Protein AF-A0A1E4ZZE2-F1 (afdb_monomer)

Radius of gyration: 14.68 Å; Cα contacts (8 Å, |Δi|>4): 28; chains: 1; bounding box: 37×28×28 Å

Foldseek 3Di:
DPQVLLQVVCVVVVHPDSVRVVVVVVVVCVCLVCVVVVCVVVVNPPVVNVVVVVVVVVVCVVCVVSVD

pLDDT: mean 72.13, std 8.51, range [44.41, 85.31]

Solvent-accessible surface area (backbone atoms only — not comparable to full-atom values): 3892 Å² total; per-residue (Å²): 138,73,69,71,34,49,47,50,46,12,53,76,70,73,30,97,36,48,68,59,37,51,52,51,49,50,55,50,47,54,51,58,69,49,39,62,60,52,35,53,76,70,65,50,58,78,64,54,63,53,52,52,51,51,52,54,52,51,55,50,59,70,46,46,78,53,75,93

Sequence (68 aa):
MRVKNYAKLAVAAVYASWQKAQQAIQEIIEVITGFAELAKEAGVSKNTPAIIKKALEERRHENRGLLR

Structure (mmCIF, N/CA/C/O backbone):
data_AF-A0A1E4ZZE2-F1
#
_entry.id   AF-A0A1E4ZZE2-F1
#
loop_
_atom_site.group_PDB
_atom_site.id
_atom_site.type_symbol
_atom_site.label_atom_id
_atom_site.label_alt_id
_atom_site.label_comp_id
_atom_site.label_asym_id
_atom_site.label_entity_id
_atom_site.label_seq_id
_atom_site.pdbx_PDB_ins_code
_atom_site.Cartn_x
_atom_site.Cartn_y
_atom_site.Cartn_z
_atom_site.occupancy
_atom_site.B_iso_or_equiv
_atom_site.auth_seq_id
_atom_site.auth_comp_id
_atom_site.auth_asym_id
_atom_site.auth_atom_id
_atom_site.pdbx_PDB_model_num
ATOM 1 N N . MET A 1 1 ? 20.434 -15.884 -6.051 1.00 44.41 1 MET A N 1
ATOM 2 C CA . MET A 1 1 ? 19.824 -15.008 -7.082 1.00 44.41 1 MET A CA 1
ATOM 3 C C . MET A 1 1 ? 18.644 -14.259 -6.463 1.00 44.41 1 MET A C 1
ATOM 5 O O . MET A 1 1 ? 17.630 -14.891 -6.244 1.00 44.41 1 MET A O 1
ATOM 9 N N . ARG A 1 2 ? 18.767 -12.966 -6.121 1.00 51.59 2 ARG A N 1
ATOM 10 C CA . ARG A 1 2 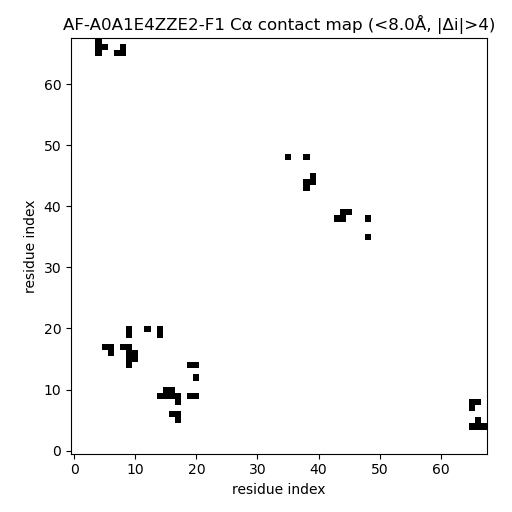? 17.665 -12.155 -5.533 1.00 51.59 2 ARG A CA 1
ATOM 11 C C . ARG A 1 2 ? 17.169 -11.016 -6.443 1.00 51.59 2 ARG A C 1
ATOM 13 O O . ARG A 1 2 ? 16.060 -10.538 -6.284 1.00 51.59 2 ARG A O 1
ATOM 20 N N . VAL A 1 3 ? 17.956 -10.625 -7.448 1.00 51.28 3 VAL A N 1
ATOM 21 C CA . VAL A 1 3 ? 17.684 -9.447 -8.301 1.00 51.28 3 VAL A CA 1
ATOM 22 C C . VAL A 1 3 ? 16.577 -9.692 -9.343 1.00 51.28 3 VAL A C 1
ATOM 24 O O . VAL A 1 3 ? 15.856 -8.773 -9.718 1.00 51.28 3 VAL A O 1
ATOM 27 N N . LYS A 1 4 ? 16.392 -10.943 -9.791 1.00 53.44 4 LYS A N 1
ATOM 28 C CA . LYS A 1 4 ? 15.447 -11.286 -10.872 1.00 53.44 4 LYS A CA 1
ATOM 29 C C . LYS A 1 4 ? 13.971 -11.184 -10.468 1.00 53.44 4 LYS A C 1
ATOM 31 O O . LYS A 1 4 ? 13.135 -10.968 -11.340 1.00 53.44 4 LYS A O 1
ATOM 36 N N . ASN A 1 5 ? 13.652 -11.327 -9.184 1.00 62.00 5 ASN A N 1
ATOM 37 C CA . ASN A 1 5 ? 12.261 -11.419 -8.725 1.00 62.00 5 ASN A CA 1
ATOM 38 C C . ASN A 1 5 ? 11.659 -10.024 -8.506 1.00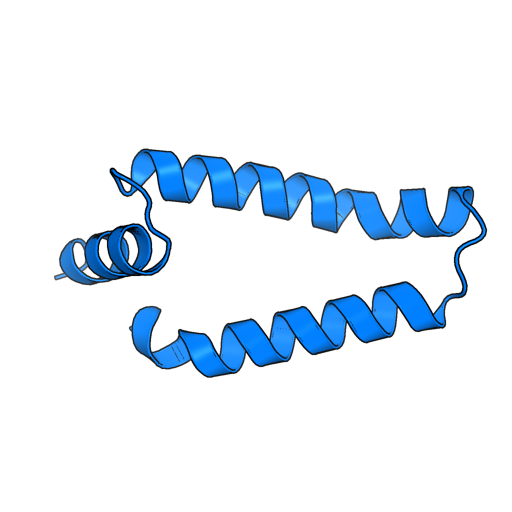 62.00 5 ASN A C 1
ATOM 40 O O . ASN A 1 5 ? 10.552 -9.747 -8.955 1.00 62.00 5 ASN A O 1
ATOM 44 N N . TYR A 1 6 ? 12.456 -9.091 -7.985 1.00 62.47 6 TYR A N 1
ATOM 45 C CA . TYR A 1 6 ? 12.090 -7.679 -7.863 1.00 62.47 6 TYR A CA 1
ATOM 46 C C . TYR A 1 6 ? 11.878 -6.974 -9.209 1.00 62.47 6 TYR A C 1
ATOM 48 O O . TYR A 1 6 ? 10.948 -6.185 -9.357 1.00 62.47 6 TYR A O 1
ATOM 56 N N . ALA A 1 7 ? 12.691 -7.292 -10.222 1.00 60.84 7 ALA A N 1
ATOM 57 C CA . ALA A 1 7 ? 12.508 -6.749 -11.568 1.00 60.84 7 ALA A CA 1
ATOM 58 C C . ALA A 1 7 ? 11.200 -7.241 -12.215 1.00 60.84 7 ALA A C 1
ATOM 60 O O . ALA A 1 7 ? 10.487 -6.455 -12.830 1.00 60.84 7 ALA A O 1
ATOM 61 N N . LYS A 1 8 ? 10.846 -8.521 -12.026 1.00 64.50 8 LYS A N 1
ATOM 62 C CA . LYS A 1 8 ? 9.560 -9.070 -12.485 1.00 64.50 8 LYS A CA 1
ATOM 63 C C . LYS A 1 8 ? 8.373 -8.410 -11.789 1.00 64.50 8 LYS A C 1
ATOM 65 O O . LYS A 1 8 ? 7.378 -8.136 -12.445 1.00 64.50 8 LYS A O 1
ATOM 70 N N . LEU A 1 9 ? 8.499 -8.125 -10.494 1.00 62.56 9 LEU A N 1
ATOM 71 C CA . LEU A 1 9 ? 7.509 -7.377 -9.716 1.00 62.56 9 LEU A CA 1
ATOM 72 C C . LEU A 1 9 ? 7.326 -5.952 -10.238 1.00 62.56 9 LEU A C 1
ATOM 74 O O . LEU A 1 9 ? 6.195 -5.529 -10.452 1.00 62.56 9 LEU A O 1
ATOM 78 N N . ALA A 1 10 ? 8.426 -5.239 -10.496 1.00 62.41 10 ALA A N 1
ATOM 79 C CA . ALA A 1 10 ? 8.378 -3.900 -11.073 1.00 62.41 10 ALA A CA 1
ATOM 80 C C . ALA A 1 10 ? 7.689 -3.915 -12.445 1.00 62.41 10 ALA A C 1
ATOM 82 O O . ALA A 1 10 ? 6.767 -3.142 -12.660 1.00 62.41 10 ALA A O 1
ATOM 83 N N . VAL A 1 11 ? 8.055 -4.848 -13.330 1.00 63.69 11 VAL A N 1
ATOM 84 C CA . VAL A 1 11 ? 7.436 -4.984 -14.660 1.00 63.69 11 VAL A CA 1
ATOM 85 C C . VAL A 1 11 ? 5.952 -5.355 -14.568 1.00 63.69 11 VAL A C 1
ATOM 87 O O . VAL A 1 11 ? 5.140 -4.755 -15.266 1.00 63.69 11 VAL A O 1
ATOM 90 N N . ALA A 1 12 ? 5.575 -6.294 -13.693 1.00 63.97 12 ALA A N 1
ATOM 91 C CA . ALA A 1 12 ? 4.178 -6.687 -13.484 1.00 63.97 12 ALA A CA 1
ATOM 92 C C . ALA A 1 12 ? 3.317 -5.536 -12.936 1.00 63.97 12 ALA A C 1
ATOM 94 O O . ALA A 1 12 ? 2.139 -5.440 -13.260 1.00 63.97 12 ALA A O 1
ATOM 95 N N . ALA A 1 13 ? 3.917 -4.646 -12.145 1.00 65.56 13 ALA A N 1
ATOM 96 C CA . ALA A 1 13 ? 3.2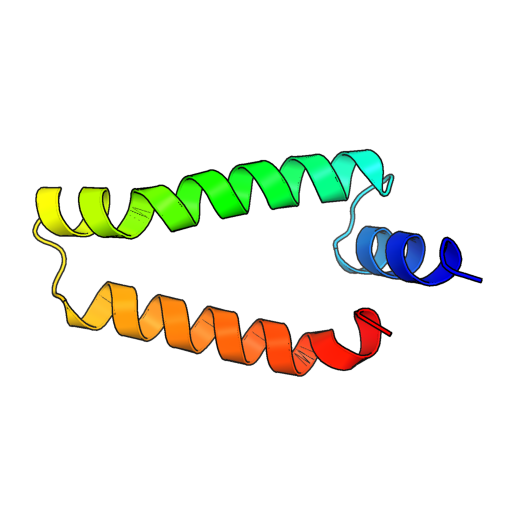86 -3.436 -11.632 1.00 65.56 13 ALA A CA 1
ATOM 97 C C . ALA A 1 13 ? 3.530 -2.196 -12.524 1.00 65.56 13 ALA A C 1
ATOM 99 O O . ALA A 1 13 ? 3.254 -1.077 -12.107 1.00 65.56 13 ALA A O 1
ATOM 100 N N . VAL A 1 14 ? 4.027 -2.388 -13.757 1.00 74.19 14 VAL A N 1
ATOM 101 C CA . VAL A 1 14 ? 4.256 -1.342 -14.778 1.00 74.19 14 VAL A CA 1
ATOM 102 C C . VAL A 1 14 ? 5.249 -0.248 -14.336 1.00 74.19 14 VAL A C 1
ATOM 104 O O . VAL A 1 14 ? 5.274 0.867 -14.853 1.00 74.19 14 VAL A O 1
ATOM 107 N N . TYR A 1 15 ? 6.140 -0.559 -13.399 1.00 72.38 15 TYR A N 1
ATOM 108 C CA . TYR A 1 15 ? 7.232 0.321 -12.997 1.00 72.38 15 TYR A CA 1
ATOM 109 C C . TYR A 1 15 ? 8.474 0.102 -13.863 1.00 72.38 15 TYR A C 1
ATOM 111 O O . TYR A 1 15 ? 8.954 -1.015 -14.048 1.00 72.38 15 TYR A O 1
ATOM 119 N N . ALA A 1 16 ? 9.059 1.210 -14.323 1.00 74.31 16 ALA A N 1
ATOM 120 C CA . ALA A 1 16 ? 10.260 1.212 -15.161 1.00 74.31 16 ALA A CA 1
ATOM 121 C C . ALA A 1 16 ? 11.535 0.708 -14.447 1.00 74.31 16 ALA A C 1
ATOM 123 O O . ALA A 1 16 ? 12.522 0.388 -15.106 1.00 74.31 16 ALA A O 1
ATOM 124 N N . SER A 1 17 ? 11.550 0.660 -13.110 1.00 74.62 17 SER A N 1
ATOM 125 C CA . SER A 1 17 ? 12.667 0.127 -12.323 1.00 74.62 17 SER A CA 1
ATOM 126 C C . SER A 1 17 ? 12.219 -0.318 -10.930 1.00 74.62 17 SER A C 1
ATOM 128 O O . SER A 1 17 ? 11.199 0.143 -10.411 1.00 74.62 17 SER A O 1
ATOM 130 N N . TRP A 1 18 ? 13.016 -1.182 -10.293 1.00 70.06 18 TRP A N 1
ATOM 131 C CA . TRP A 1 18 ? 12.765 -1.602 -8.913 1.00 70.06 18 TRP A CA 1
ATOM 132 C C . TRP A 1 18 ? 12.837 -0.437 -7.918 1.00 70.06 18 TRP A C 1
ATOM 134 O O . TRP A 1 18 ? 12.017 -0.386 -7.012 1.00 70.06 18 TRP A O 1
ATOM 144 N N . GLN A 1 19 ? 13.740 0.536 -8.101 1.00 75.75 19 GLN A N 1
ATOM 145 C CA . GLN A 1 19 ? 13.773 1.715 -7.225 1.00 75.75 19 GLN A CA 1
ATOM 146 C C . GLN A 1 19 ? 12.461 2.509 -7.264 1.00 75.75 19 GLN A C 1
ATOM 148 O O . GLN A 1 19 ? 11.967 2.899 -6.211 1.00 75.75 19 GLN A O 1
ATOM 153 N N . LYS A 1 20 ? 11.858 2.697 -8.448 1.00 72.88 20 LYS A N 1
ATOM 154 C CA . LYS A 1 20 ? 10.551 3.367 -8.562 1.00 72.88 20 LYS A CA 1
ATOM 155 C C . LYS A 1 20 ? 9.437 2.559 -7.901 1.00 72.88 20 LYS A C 1
ATOM 157 O O . LYS A 1 20 ? 8.604 3.128 -7.206 1.00 72.88 20 LYS A O 1
ATOM 162 N N . ALA A 1 21 ? 9.455 1.237 -8.074 1.00 74.56 21 ALA A N 1
ATOM 163 C CA . ALA A 1 21 ? 8.517 0.353 -7.390 1.00 74.56 21 ALA A CA 1
ATOM 164 C C . ALA A 1 21 ? 8.682 0.427 -5.861 1.00 74.56 21 ALA A C 1
ATOM 166 O O . ALA A 1 21 ? 7.696 0.486 -5.139 1.00 74.56 21 ALA A O 1
ATOM 167 N N . GLN A 1 22 ? 9.917 0.475 -5.358 1.00 75.25 22 GLN A N 1
ATOM 168 C CA . GLN A 1 22 ? 10.212 0.564 -3.928 1.00 75.25 22 GLN A CA 1
ATOM 169 C C . GLN A 1 22 ? 9.756 1.898 -3.324 1.00 75.25 22 GLN A C 1
ATOM 171 O O . GLN A 1 22 ? 9.223 1.912 -2.218 1.00 75.25 22 GLN A O 1
ATOM 176 N N . GLN A 1 23 ? 9.920 2.998 -4.058 1.00 78.00 23 GLN A N 1
ATOM 177 C CA . GLN A 1 23 ? 9.445 4.316 -3.644 1.00 78.00 23 GLN A CA 1
ATOM 178 C C . GLN A 1 23 ? 7.912 4.353 -3.559 1.00 78.00 23 GLN A C 1
ATOM 180 O O . GLN A 1 23 ? 7.368 4.758 -2.538 1.00 78.00 23 GLN A O 1
ATOM 185 N N . ALA A 1 24 ? 7.222 3.802 -4.561 1.00 75.88 24 ALA A N 1
ATOM 186 C CA . ALA A 1 24 ? 5.767 3.668 -4.533 1.00 75.88 24 ALA A CA 1
ATOM 187 C C . ALA A 1 24 ? 5.278 2.744 -3.403 1.00 75.88 24 ALA A C 1
ATOM 189 O O . ALA A 1 24 ? 4.279 3.034 -2.754 1.00 75.88 24 ALA A O 1
ATOM 190 N N . ILE A 1 25 ? 5.989 1.644 -3.125 1.00 78.50 25 ILE A N 1
ATOM 191 C CA . ILE A 1 25 ? 5.688 0.773 -1.979 1.00 78.50 25 ILE A CA 1
ATOM 192 C C . ILE A 1 25 ? 5.782 1.560 -0.670 1.00 78.50 25 ILE A C 1
ATOM 194 O O . ILE A 1 25 ? 4.909 1.412 0.181 1.00 78.50 25 ILE A O 1
ATOM 198 N N . GLN A 1 26 ? 6.814 2.387 -0.509 1.00 75.25 26 GLN A N 1
ATOM 199 C CA . GLN A 1 26 ? 7.011 3.179 0.700 1.00 75.25 26 GLN A CA 1
ATOM 200 C C . GLN A 1 26 ? 5.892 4.214 0.886 1.00 75.25 26 GLN A C 1
ATOM 202 O O . GLN A 1 26 ? 5.303 4.271 1.961 1.00 75.25 26 GLN A O 1
ATOM 207 N N . GLU A 1 27 ? 5.527 4.941 -0.173 1.00 79.50 27 GLU A N 1
ATOM 208 C CA . GLU A 1 27 ? 4.398 5.884 -0.157 1.00 79.50 27 GLU A CA 1
ATOM 209 C C . GLU A 1 27 ? 3.077 5.182 0.193 1.00 79.50 27 GLU A C 1
ATOM 211 O O . GLU A 1 27 ? 2.313 5.652 1.034 1.00 79.50 27 GLU A O 1
ATOM 216 N N . ILE A 1 28 ? 2.819 4.011 -0.398 1.00 78.50 28 ILE A N 1
ATOM 217 C CA . ILE A 1 28 ? 1.618 3.217 -0.110 1.00 78.50 28 ILE A CA 1
ATOM 218 C C . ILE A 1 28 ? 1.607 2.748 1.349 1.00 78.50 28 ILE A C 1
ATOM 220 O O . ILE A 1 28 ? 0.563 2.803 1.997 1.00 78.50 28 ILE A O 1
ATOM 224 N N . ILE A 1 29 ? 2.746 2.291 1.879 1.00 76.62 29 ILE A N 1
ATOM 225 C CA . ILE A 1 29 ? 2.862 1.896 3.287 1.00 76.62 29 ILE A CA 1
ATOM 226 C C . ILE A 1 29 ? 2.558 3.092 4.182 1.00 76.62 29 ILE A C 1
ATOM 228 O O . ILE A 1 29 ? 1.739 2.958 5.086 1.00 76.62 29 ILE A O 1
ATOM 232 N N . GLU A 1 30 ? 3.156 4.253 3.933 1.00 76.31 30 GLU A N 1
ATOM 233 C CA . GLU A 1 30 ? 2.930 5.463 4.731 1.00 76.31 30 GLU A CA 1
ATOM 234 C C . GLU A 1 30 ? 1.454 5.873 4.732 1.00 76.31 30 GLU A C 1
ATOM 236 O O . GLU A 1 30 ? 0.870 6.073 5.800 1.00 76.31 30 GLU A O 1
ATOM 241 N N . VAL A 1 31 ? 0.812 5.872 3.559 1.00 78.00 31 VAL A N 1
ATOM 242 C CA . VAL A 1 31 ? -0.622 6.155 3.422 1.00 78.00 31 VAL A CA 1
ATOM 243 C C . VAL A 1 31 ? -1.466 5.138 4.187 1.00 78.00 31 VAL A C 1
ATOM 245 O O . VAL A 1 31 ? -2.330 5.534 4.962 1.00 78.00 31 VAL A O 1
ATOM 248 N N . ILE A 1 32 ? -1.217 3.833 4.031 1.00 76.38 32 ILE A N 1
ATOM 249 C CA . ILE A 1 32 ? -1.978 2.779 4.727 1.00 76.38 32 ILE A CA 1
ATOM 250 C C . ILE A 1 32 ? -1.775 2.853 6.245 1.00 76.38 32 ILE A C 1
ATOM 252 O O . ILE A 1 32 ? -2.715 2.617 7.004 1.00 76.38 32 ILE A O 1
ATOM 256 N N . THR A 1 33 ? -0.566 3.188 6.696 1.00 77.38 33 THR A N 1
ATOM 257 C CA . THR A 1 3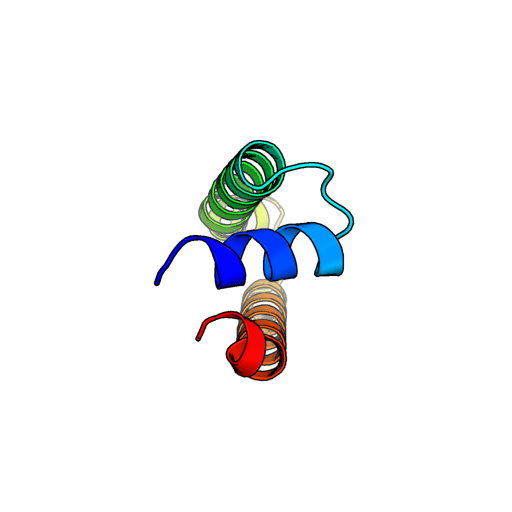3 ?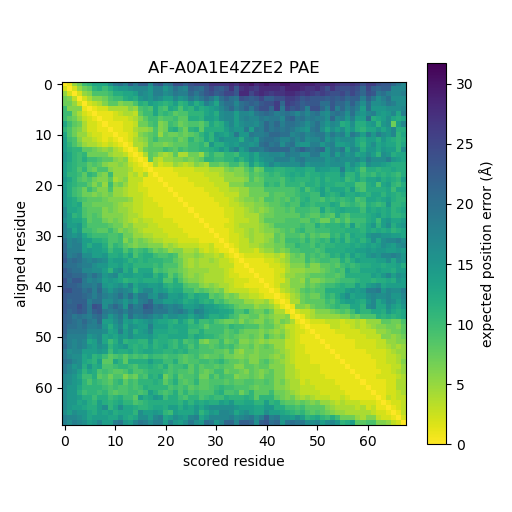 -0.237 3.260 8.126 1.00 77.38 33 THR A CA 1
ATOM 258 C C . THR A 1 33 ? -0.954 4.439 8.791 1.00 77.38 33 THR A C 1
ATOM 260 O O . THR A 1 33 ? -1.463 4.289 9.899 1.00 77.38 33 THR A O 1
ATOM 263 N N . GLY A 1 34 ? -1.075 5.579 8.100 1.00 75.38 34 GLY A N 1
ATOM 264 C CA . GLY A 1 34 ? -1.857 6.735 8.564 1.00 75.38 34 GLY A CA 1
ATOM 265 C C . GLY A 1 34 ? -3.368 6.622 8.321 1.00 75.38 34 GLY A C 1
ATOM 266 O O . GLY A 1 34 ? -4.159 7.301 8.977 1.00 75.38 34 GLY A O 1
ATOM 267 N N . PHE A 1 35 ? -3.793 5.741 7.412 1.00 76.00 35 PHE A N 1
ATOM 268 C CA . PHE A 1 35 ? -5.187 5.620 6.986 1.00 76.00 35 PHE A CA 1
ATOM 269 C C . PHE A 1 35 ? -6.141 5.271 8.131 1.00 76.00 35 PHE A C 1
ATOM 271 O O . PHE A 1 35 ? -7.273 5.740 8.140 1.00 76.00 35 PHE A O 1
ATOM 278 N N . ALA A 1 36 ? -5.711 4.467 9.107 1.00 70.56 36 ALA A N 1
ATOM 279 C CA . ALA A 1 36 ? -6.575 4.060 10.214 1.00 70.56 36 ALA A CA 1
ATOM 280 C C . ALA A 1 36 ? -6.992 5.241 11.111 1.00 70.56 36 ALA A C 1
ATOM 282 O O . ALA A 1 36 ? -8.166 5.340 11.472 1.00 70.56 36 ALA A O 1
ATOM 283 N N . GLU A 1 37 ? -6.061 6.143 11.435 1.00 76.56 37 GLU A N 1
ATOM 284 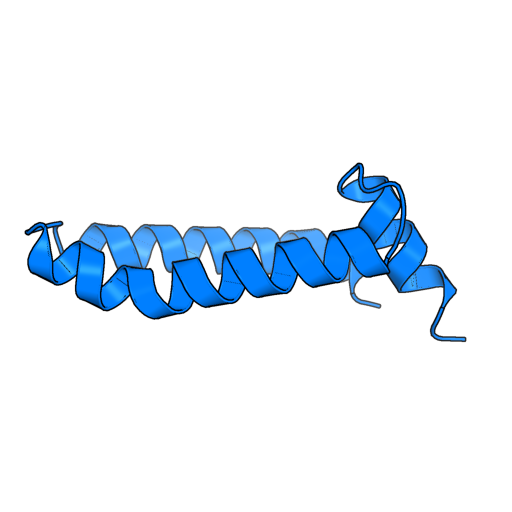C CA . GLU A 1 37 ? -6.372 7.343 12.221 1.00 76.56 37 GLU A CA 1
ATOM 285 C C . GLU A 1 37 ? -7.128 8.378 11.378 1.00 76.56 37 GLU A C 1
ATOM 287 O O . GLU A 1 37 ? -8.151 8.879 11.835 1.00 76.56 37 GLU A O 1
ATOM 292 N N . LEU A 1 38 ? -6.752 8.591 10.110 1.00 77.88 38 LEU A N 1
ATOM 293 C CA . LEU A 1 38 ? -7.499 9.476 9.200 1.00 77.88 38 LEU A CA 1
ATOM 294 C C . LEU A 1 38 ? -8.946 9.011 8.981 1.00 77.88 38 LEU A C 1
ATOM 296 O O . LEU A 1 38 ? -9.871 9.816 8.983 1.00 77.88 38 LEU A O 1
ATOM 300 N N . ALA A 1 39 ? -9.169 7.706 8.811 1.00 70.88 39 ALA A N 1
ATOM 301 C CA . ALA A 1 39 ? -10.503 7.137 8.642 1.00 70.88 39 ALA A CA 1
ATOM 302 C C . ALA A 1 39 ? -11.354 7.329 9.906 1.00 70.88 39 ALA A C 1
ATOM 304 O O . ALA A 1 39 ? -12.542 7.636 9.820 1.00 70.88 39 ALA A O 1
ATOM 305 N N . LYS A 1 40 ? -10.744 7.184 11.083 1.00 70.06 40 LYS A N 1
ATOM 306 C CA . LYS A 1 40 ? -11.395 7.422 12.372 1.00 70.06 40 LYS A CA 1
ATOM 307 C C . LYS A 1 40 ? -11.737 8.901 12.572 1.00 70.06 40 LYS A C 1
ATOM 309 O O . LYS A 1 40 ? -12.855 9.189 12.987 1.00 70.06 40 LYS A O 1
ATOM 314 N N . GLU A 1 41 ? -10.829 9.816 12.235 1.00 77.62 41 GLU A N 1
ATOM 315 C CA . GLU A 1 41 ? -11.061 11.268 12.272 1.00 77.62 41 GLU A CA 1
ATOM 316 C C . GLU A 1 41 ? -12.144 11.710 11.278 1.00 77.62 41 GLU A C 1
ATOM 318 O O . GLU A 1 41 ? -12.990 12.535 11.609 1.00 77.62 41 GLU A O 1
ATOM 323 N N . ALA A 1 42 ? -12.187 11.101 10.091 1.00 73.88 42 ALA A N 1
ATOM 324 C CA . ALA A 1 42 ? -13.198 11.361 9.068 1.00 73.88 42 ALA A CA 1
ATOM 325 C C . ALA A 1 42 ? -14.564 10.693 9.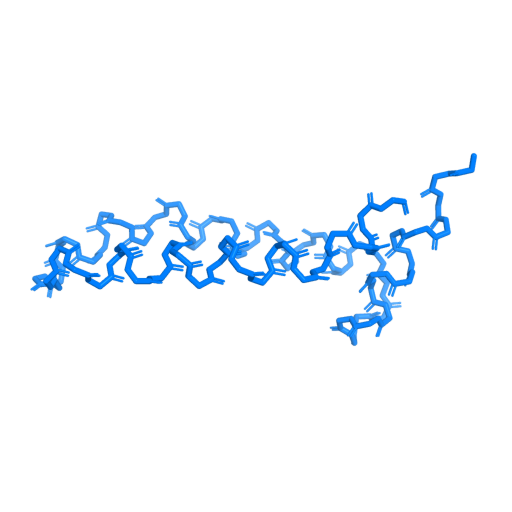348 1.00 73.88 42 ALA A C 1
ATOM 327 O O . ALA A 1 42 ? -15.466 10.766 8.513 1.00 73.88 42 ALA A O 1
ATOM 328 N N . GLY A 1 43 ? -14.735 10.017 10.493 1.00 75.56 43 GLY A N 1
ATOM 329 C CA . GLY A 1 43 ? -15.993 9.362 10.871 1.00 75.56 43 GLY A CA 1
ATOM 330 C C . GLY A 1 43 ? -16.337 8.127 10.030 1.00 75.56 43 GLY A C 1
ATOM 331 O O . GLY A 1 43 ? -17.485 7.677 10.014 1.00 75.56 43 GLY A O 1
ATOM 332 N N . VAL A 1 44 ? -15.357 7.560 9.323 1.00 74.12 44 VAL A N 1
ATOM 333 C CA . VAL A 1 44 ? -15.537 6.360 8.508 1.00 74.12 44 VAL A CA 1
ATOM 334 C C . VAL A 1 44 ? -15.863 5.180 9.422 1.00 74.12 44 VAL A C 1
ATOM 336 O O . VAL A 1 44 ? -15.173 4.901 10.404 1.00 74.12 44 VAL A O 1
ATOM 339 N N . SER A 1 45 ? -16.924 4.451 9.073 1.00 71.38 45 SER A N 1
ATOM 340 C CA . SER A 1 45 ? -17.341 3.241 9.784 1.00 71.38 45 SER A CA 1
ATOM 341 C C . SER A 1 45 ? -16.167 2.276 9.970 1.00 71.38 45 SER A C 1
ATOM 343 O O . SER A 1 45 ? -15.449 1.977 9.012 1.00 71.38 45 SER A O 1
ATOM 345 N N . LYS A 1 46 ? -16.029 1.721 11.184 1.00 66.94 46 LYS A N 1
ATOM 346 C CA . LYS A 1 46 ? -14.995 0.735 11.558 1.00 66.94 46 LYS A CA 1
ATOM 347 C C . LYS A 1 46 ? -14.960 -0.502 10.648 1.00 66.94 46 LYS A C 1
ATOM 349 O O . LYS A 1 46 ? -13.944 -1.191 10.604 1.00 66.94 46 LYS A O 1
ATOM 354 N N . ASN A 1 47 ? -16.033 -0.769 9.898 1.00 74.81 47 ASN A N 1
ATOM 355 C CA . ASN A 1 47 ? -16.058 -1.833 8.893 1.00 74.81 47 ASN A CA 1
ATOM 356 C C . ASN A 1 47 ? -15.161 -1.541 7.681 1.00 74.81 47 ASN A C 1
ATOM 358 O O . ASN A 1 47 ? -14.629 -2.467 7.078 1.00 74.81 47 ASN A O 1
ATOM 362 N N . THR A 1 48 ? -14.962 -0.275 7.321 1.00 71.06 48 THR A N 1
ATOM 363 C CA . THR A 1 48 ? -14.244 0.106 6.095 1.00 71.06 48 THR A CA 1
ATOM 364 C C . THR A 1 48 ? -12.744 -0.204 6.174 1.00 71.06 48 THR A C 1
ATOM 366 O O . THR A 1 48 ? -12.237 -0.857 5.260 1.00 71.06 48 THR A O 1
ATOM 369 N N . PRO A 1 49 ? -12.022 0.135 7.266 1.00 70.81 49 PRO A N 1
ATOM 370 C CA . PRO A 1 49 ? -10.631 -0.291 7.436 1.00 70.81 49 PRO A CA 1
ATOM 371 C C . PRO A 1 49 ? -10.469 -1.818 7.442 1.00 70.81 49 PRO A C 1
ATOM 373 O O . PRO A 1 49 ? -9.493 -2.337 6.903 1.00 70.81 49 PRO A O 1
ATOM 376 N N . ALA A 1 50 ? -11.438 -2.552 8.002 1.00 75.62 50 ALA A N 1
ATOM 377 C CA . ALA A 1 50 ? -11.417 -4.014 8.019 1.00 75.62 50 ALA A CA 1
ATOM 378 C C . ALA A 1 50 ? -11.566 -4.615 6.609 1.00 75.62 50 ALA A C 1
ATOM 380 O O . ALA A 1 50 ? -10.837 -5.542 6.255 1.00 75.62 50 ALA A O 1
ATOM 381 N N . ILE A 1 51 ? -12.456 -4.056 5.781 1.00 80.69 51 ILE A N 1
ATOM 382 C CA . ILE A 1 51 ? -12.632 -4.460 4.378 1.00 80.69 51 ILE A CA 1
ATOM 383 C C . ILE A 1 51 ? -11.364 -4.172 3.567 1.00 80.69 51 ILE A C 1
ATOM 385 O O . ILE A 1 51 ? -10.905 -5.036 2.821 1.00 80.69 51 ILE A O 1
ATOM 389 N N . ILE A 1 52 ? -10.759 -2.995 3.751 1.00 77.75 52 ILE A N 1
ATOM 390 C CA . ILE A 1 52 ? -9.515 -2.617 3.064 1.00 77.75 52 ILE A CA 1
ATOM 391 C C . ILE A 1 52 ? -8.373 -3.554 3.461 1.00 77.75 52 ILE A C 1
ATOM 393 O O . ILE A 1 52 ? -7.669 -4.065 2.592 1.00 77.75 52 ILE A O 1
ATOM 397 N N . LYS A 1 53 ? -8.221 -3.852 4.756 1.00 79.94 53 LYS A N 1
ATOM 398 C CA . LYS A 1 53 ? -7.208 -4.797 5.238 1.00 79.94 53 LYS A CA 1
ATOM 399 C C . LYS A 1 53 ? -7.382 -6.183 4.613 1.00 79.94 53 LYS A C 1
ATOM 401 O O . LYS A 1 53 ? -6.408 -6.751 4.126 1.00 79.94 53 LYS A O 1
ATOM 406 N N . LYS A 1 54 ? -8.616 -6.694 4.566 1.00 82.44 54 LYS A N 1
ATOM 407 C CA . LYS A 1 54 ? -8.927 -7.981 3.933 1.00 82.44 54 LYS A CA 1
ATOM 408 C C . LYS A 1 54 ? -8.558 -7.985 2.446 1.00 82.44 54 LYS A C 1
ATOM 410 O O . LYS A 1 54 ? -7.894 -8.907 1.984 1.00 82.44 54 LYS A O 1
ATOM 415 N N . ALA A 1 55 ? -8.923 -6.936 1.710 1.00 82.69 55 ALA A N 1
ATOM 416 C CA . ALA A 1 55 ? -8.585 -6.815 0.294 1.00 82.69 55 ALA A CA 1
ATOM 417 C C . ALA A 1 55 ? -7.062 -6.772 0.064 1.00 82.69 55 ALA A C 1
ATOM 419 O O . ALA A 1 55 ? -6.557 -7.413 -0.857 1.00 82.69 55 ALA A O 1
ATOM 420 N N . LEU A 1 56 ? -6.310 -6.068 0.917 1.00 81.19 56 LEU A N 1
ATOM 421 C CA . LEU A 1 56 ? -4.844 -6.035 0.857 1.00 81.19 56 LEU A CA 1
ATOM 422 C C . LEU A 1 56 ? -4.224 -7.416 1.121 1.00 81.19 56 LEU A C 1
ATOM 424 O O . LEU A 1 56 ? -3.283 -7.811 0.431 1.00 81.19 56 LEU A O 1
ATOM 428 N N . GLU A 1 57 ? -4.754 -8.169 2.086 1.00 83.31 57 GLU A N 1
ATOM 429 C CA . GLU A 1 57 ? -4.315 -9.538 2.378 1.00 83.31 57 GLU A CA 1
ATOM 430 C C . GLU A 1 57 ? -4.594 -10.497 1.209 1.00 83.31 57 GLU A C 1
ATOM 432 O O . GLU A 1 57 ? -3.713 -11.278 0.842 1.00 83.31 57 GLU A O 1
ATOM 437 N N . GLU A 1 58 ? -5.762 -10.396 0.567 1.00 85.31 58 GLU A N 1
ATOM 438 C CA . GLU A 1 58 ? -6.113 -11.168 -0.635 1.00 85.31 58 GLU A CA 1
ATOM 439 C C . GLU A 1 58 ? -5.172 -1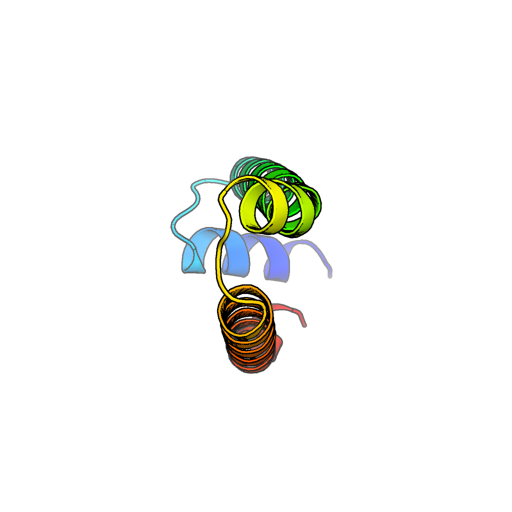0.856 -1.805 1.00 85.31 58 GLU A C 1
ATOM 441 O O . GLU A 1 58 ? -4.571 -11.764 -2.382 1.00 85.31 58 GLU A O 1
ATOM 446 N N . ARG A 1 59 ? -4.946 -9.571 -2.110 1.00 81.25 59 ARG A N 1
ATOM 447 C CA . ARG A 1 59 ? -3.999 -9.174 -3.165 1.00 81.25 59 ARG A CA 1
ATOM 448 C C . ARG A 1 59 ? -2.577 -9.636 -2.845 1.00 81.25 59 ARG A C 1
ATOM 450 O O . ARG A 1 59 ? -1.849 -10.056 -3.742 1.00 81.25 59 ARG A O 1
ATOM 457 N N . ARG A 1 60 ? -2.152 -9.615 -1.576 1.00 79.19 60 ARG A N 1
ATOM 458 C CA . ARG A 1 60 ? -0.843 -10.151 -1.164 1.00 79.19 60 ARG A CA 1
ATOM 459 C C . ARG A 1 60 ? -0.767 -11.667 -1.353 1.00 79.19 60 ARG A C 1
ATOM 461 O O . ARG A 1 60 ? 0.284 -12.176 -1.740 1.00 79.19 60 ARG A O 1
ATOM 468 N N . HIS A 1 61 ? -1.859 -12.384 -1.092 1.00 79.06 61 HIS A N 1
ATOM 469 C CA . HIS A 1 61 ? -1.960 -13.822 -1.318 1.00 79.06 61 HIS A CA 1
ATOM 470 C C . HIS A 1 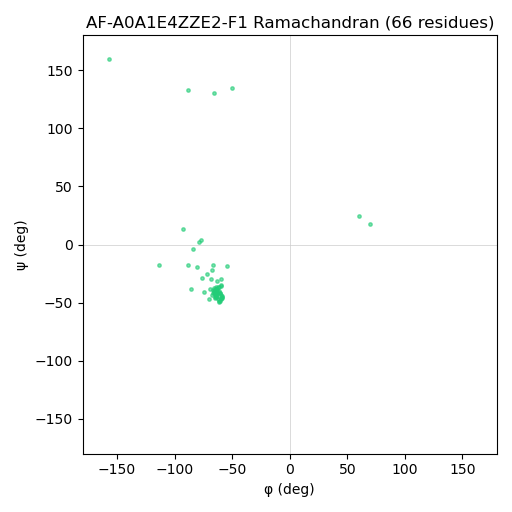61 ? -1.844 -14.176 -2.807 1.00 79.06 61 HIS A C 1
ATOM 472 O O . HIS A 1 61 ? -1.115 -15.102 -3.159 1.00 79.06 61 HIS A O 1
ATOM 478 N N . GLU A 1 62 ? -2.537 -13.454 -3.682 1.00 80.00 62 GLU A N 1
ATOM 479 C CA . GLU A 1 62 ? -2.490 -13.656 -5.137 1.00 80.00 62 GLU A CA 1
ATOM 480 C C . GLU A 1 62 ? -1.099 -13.357 -5.705 1.00 80.00 62 GLU A C 1
ATOM 482 O O . GLU A 1 62 ? -0.549 -14.137 -6.480 1.00 80.00 62 GLU A O 1
ATOM 487 N N . ASN A 1 63 ? -0.465 -12.285 -5.227 1.00 73.00 63 ASN A N 1
ATOM 488 C CA . ASN A 1 63 ? 0.881 -11.894 -5.642 1.00 73.00 63 ASN A CA 1
ATOM 489 C C . ASN A 1 63 ? 1.998 -12.707 -4.970 1.00 73.00 63 ASN A C 1
ATOM 491 O O . ASN A 1 63 ? 3.180 -12.474 -5.226 1.00 73.00 63 ASN A O 1
ATOM 495 N N . ARG A 1 64 ? 1.667 -13.694 -4.127 1.00 76.44 64 ARG A N 1
ATOM 496 C CA . ARG A 1 64 ? 2.646 -14.487 -3.367 1.00 76.44 64 ARG A CA 1
ATOM 497 C C . ARG A 1 64 ? 3.637 -15.228 -4.274 1.00 76.44 64 ARG A C 1
ATOM 499 O O . ARG A 1 64 ? 4.787 -15.412 -3.888 1.00 76.44 64 ARG A O 1
ATOM 506 N N . GLY A 1 65 ? 3.222 -15.599 -5.489 1.00 72.56 65 GLY A N 1
ATOM 507 C CA . GLY A 1 65 ? 4.092 -16.204 -6.506 1.00 72.56 65 GLY A CA 1
ATOM 508 C C . GLY A 1 65 ? 5.169 -15.264 -7.061 1.00 72.56 65 GLY A C 1
ATOM 509 O O . GLY A 1 65 ? 6.196 -15.738 -7.535 1.00 72.56 65 GLY A O 1
ATOM 510 N N . LEU A 1 66 ? 4.966 -13.948 -6.957 1.00 67.44 66 LEU A N 1
ATOM 511 C CA . LEU A 1 66 ? 5.928 -12.925 -7.370 1.00 67.44 66 LEU A CA 1
ATOM 512 C C . LEU A 1 66 ? 6.913 -12.561 -6.248 1.00 67.44 66 LEU A C 1
ATOM 514 O O . LEU A 1 66 ? 7.969 -12.000 -6.518 1.00 67.44 66 LEU A O 1
ATOM 518 N N . LEU A 1 67 ? 6.579 -12.896 -4.996 1.00 58.81 67 LEU A N 1
ATOM 519 C CA . LEU A 1 67 ? 7.408 -12.651 -3.809 1.00 58.81 67 LEU A CA 1
ATOM 520 C C . LEU A 1 67 ? 8.481 -13.735 -3.571 1.00 58.81 67 LEU A C 1
ATOM 522 O O . LEU A 1 67 ? 9.251 -13.611 -2.618 1.00 58.81 67 LEU A O 1
ATOM 526 N N . ARG A 1 68 ? 8.514 -14.799 -4.388 1.00 51.41 68 ARG A N 1
ATOM 527 C CA . ARG A 1 68 ? 9.565 -15.832 -4.375 1.00 51.41 68 ARG A CA 1
ATOM 528 C C . ARG A 1 68 ? 10.753 -15.406 -5.208 1.00 51.41 68 ARG A C 1
ATOM 530 O O . ARG A 1 68 ? 10.529 -14.896 -6.322 1.00 51.41 68 ARG A O 1
#

Secondary structure (DSSP, 8-state):
--HHHHHHHHHHTT-SSHHHHHHHHHHHHHHHHHHHHHHHHTT--THHHHHHHHHHHHHHHHGGGT--

Mean predicted aligned error: 10.22 Å